Protein AF-A0A4Q5NLM5-F1 (afdb_monomer_lite)

Secondary structure (DSSP, 8-state):
--------TT-PPPPTT--HHHHIIIIIHHHH-TTS--SSSPPSGGGTTS-HHHHHHHHHH-BTTBPP-TTTS-HHHHHHHHHHHHHGGG-

Sequence (91 aa):
MGGGPGGGPGGGLVDAKATAPDIFQMKCAGCHGDKGQGRMGPNLTKKAGAPDDALYKVIHDGAGKMPAFGSQMTEAQVKELVTYVKGLGKA

Radius of gyration: 13.34 Å; chains: 1; bounding box: 34×37×29 Å

pLDDT: mean 86.43, std 16.64, range [39.66, 97.06]

Structure (mmCIF, N/CA/C/O backbone):
data_AF-A0A4Q5NLM5-F1
#
_entry.id   AF-A0A4Q5NLM5-F1
#
loop_
_atom_site.group_PDB
_atom_site.id
_atom_site.type_symbol
_atom_site.label_atom_id
_atom_site.label_alt_i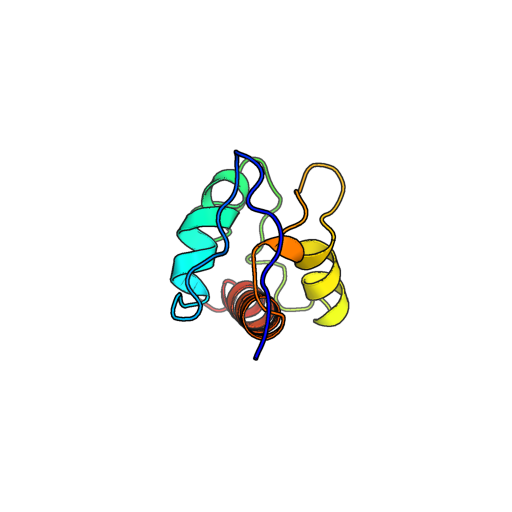d
_atom_site.label_comp_id
_atom_site.label_asym_id
_atom_site.label_entity_id
_atom_site.label_seq_id
_atom_site.pdbx_PDB_ins_code
_atom_site.Cartn_x
_atom_site.Cartn_y
_atom_site.Cartn_z
_atom_site.occupancy
_atom_site.B_iso_or_equiv
_atom_site.auth_seq_id
_atom_site.auth_comp_id
_atom_site.auth_asym_id
_atom_site.auth_atom_id
_atom_site.pdbx_PDB_model_num
ATOM 1 N N . MET A 1 1 ? -22.521 17.446 15.321 1.00 40.03 1 MET A N 1
ATOM 2 C CA . MET A 1 1 ? -21.491 16.589 15.944 1.00 40.03 1 MET A CA 1
ATOM 3 C C . MET A 1 1 ? -20.338 16.474 14.958 1.00 40.03 1 MET A C 1
ATOM 5 O O . MET A 1 1 ? -20.583 15.974 13.873 1.00 40.03 1 MET A O 1
ATOM 9 N N . GLY A 1 2 ? -19.166 17.013 15.334 1.00 44.31 2 GLY A N 1
ATOM 10 C CA . GLY A 1 2 ? -17.852 16.900 14.666 1.00 44.31 2 GLY A CA 1
ATOM 11 C C . GLY A 1 2 ? -17.763 17.558 13.281 1.00 44.31 2 GLY A C 1
ATOM 12 O O . GLY A 1 2 ? -18.331 17.047 12.335 1.00 44.31 2 GLY A O 1
ATOM 13 N N . GLY A 1 3 ? -17.117 18.704 13.057 1.00 46.38 3 GLY A N 1
ATOM 14 C CA . GLY A 1 3 ? -15.831 19.129 13.613 1.00 46.38 3 GLY A CA 1
ATOM 15 C C . GLY A 1 3 ? -14.693 18.454 12.842 1.00 46.38 3 GLY A C 1
ATOM 16 O O . GLY A 1 3 ? -14.151 17.464 13.316 1.00 46.38 3 GLY A O 1
ATOM 17 N N . GLY A 1 4 ? -14.390 18.942 11.633 1.00 55.66 4 GLY A N 1
ATOM 18 C CA . GLY A 1 4 ? -13.235 18.486 10.848 1.00 55.66 4 GLY A CA 1
ATOM 19 C C . GLY A 1 4 ? -11.914 19.096 11.332 1.00 55.66 4 GLY A C 1
ATOM 20 O O . GLY A 1 4 ? -11.927 19.984 12.187 1.00 55.66 4 GLY A O 1
ATOM 21 N N . PRO A 1 5 ? -10.781 18.680 10.738 1.00 55.72 5 PRO A N 1
ATOM 22 C CA . PRO A 1 5 ? -9.694 19.638 10.554 1.00 55.72 5 PRO A CA 1
ATOM 23 C C . PRO A 1 5 ? -8.973 19.527 9.195 1.00 55.72 5 PRO A C 1
ATOM 25 O O . PRO A 1 5 ? -8.659 18.446 8.711 1.00 55.72 5 PRO A O 1
ATOM 28 N N . GLY A 1 6 ? -8.618 20.691 8.643 1.00 41.81 6 GLY A N 1
ATOM 29 C CA . GLY A 1 6 ? -7.267 20.906 8.112 1.00 41.81 6 GLY A CA 1
ATOM 30 C C . GLY A 1 6 ? -6.955 20.439 6.690 1.00 41.81 6 GLY A C 1
ATOM 31 O O . GLY A 1 6 ? -6.047 19.638 6.495 1.00 41.81 6 GLY A O 1
ATOM 32 N N . GLY A 1 7 ? -7.614 21.017 5.683 1.00 40.19 7 GLY A N 1
ATOM 33 C CA . GLY A 1 7 ? -7.144 20.964 4.295 1.00 40.19 7 GLY A CA 1
ATOM 34 C C . GLY A 1 7 ? -6.012 21.965 4.045 1.00 40.19 7 GLY A C 1
ATOM 35 O O . GLY A 1 7 ? -6.270 23.101 3.655 1.00 40.19 7 GLY A O 1
ATOM 36 N N . GLY A 1 8 ? -4.763 21.553 4.275 1.00 39.66 8 GLY A N 1
ATOM 37 C CA . GLY A 1 8 ? -3.588 22.216 3.696 1.00 39.66 8 GLY A CA 1
ATOM 38 C C . GLY A 1 8 ? -3.472 21.907 2.193 1.00 39.66 8 GLY A C 1
ATOM 39 O O . GLY A 1 8 ? -3.949 20.858 1.747 1.00 39.66 8 GLY A O 1
ATOM 40 N N . PRO A 1 9 ? -2.874 22.790 1.375 1.00 48.16 9 PRO A N 1
ATOM 41 C CA . PRO A 1 9 ? -2.950 22.676 -0.075 1.00 48.16 9 PRO A CA 1
ATOM 42 C C . PRO A 1 9 ? -1.976 21.595 -0.563 1.00 48.16 9 PRO A C 1
ATOM 44 O O . PRO A 1 9 ? -0.764 21.782 -0.528 1.00 48.16 9 PRO A O 1
ATOM 47 N N . GLY A 1 10 ? -2.503 20.449 -1.008 1.00 47.09 10 GLY A N 1
ATOM 48 C CA . GLY A 1 10 ? -1.698 19.425 -1.691 1.00 47.09 10 GLY A CA 1
ATOM 49 C C . GLY A 1 10 ? -2.210 17.984 -1.650 1.00 47.09 10 GLY A C 1
ATOM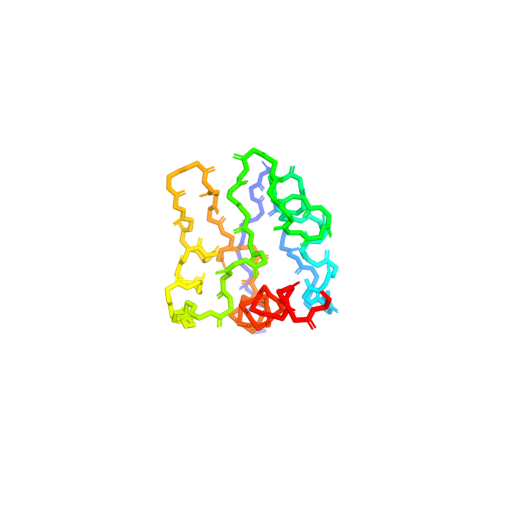 50 O O . GLY A 1 10 ? -1.693 17.144 -2.381 1.00 47.09 10 GLY A O 1
ATOM 51 N N . GLY A 1 11 ? -3.228 17.657 -0.854 1.00 48.72 11 GLY A N 1
ATOM 52 C CA . GLY A 1 11 ? -3.682 16.270 -0.770 1.00 48.72 11 GLY A CA 1
ATOM 53 C C . GLY A 1 11 ? -5.014 16.127 -0.068 1.00 48.72 11 GLY A C 1
ATOM 54 O O . GLY A 1 11 ? -5.045 15.879 1.130 1.00 48.72 11 GLY A O 1
ATOM 55 N N . GLY A 1 12 ? -6.103 16.255 -0.825 1.00 63.88 12 GLY A N 1
ATOM 56 C CA . GLY A 1 12 ? -7.431 15.914 -0.327 1.00 63.88 12 GLY A CA 1
ATOM 57 C C . GLY A 1 12 ? -7.482 14.475 0.191 1.00 63.88 12 GLY A C 1
ATOM 58 O O . GLY A 1 12 ? -6.752 13.601 -0.295 1.00 63.88 12 GLY A O 1
ATOM 59 N N . LEU A 1 13 ? -8.339 14.265 1.189 1.00 72.44 13 LEU A N 1
ATOM 60 C CA . LEU A 1 13 ? -8.732 12.939 1.656 1.00 72.44 13 LEU A CA 1
ATOM 61 C C . LEU A 1 13 ? -9.225 12.123 0.457 1.00 72.44 13 LEU A C 1
ATOM 63 O O . LEU A 1 13 ? -9.934 12.656 -0.399 1.00 72.44 13 LEU A O 1
ATOM 67 N N . VAL A 1 14 ? -8.841 10.850 0.379 1.00 84.44 14 VAL A N 1
ATOM 68 C CA . VAL A 1 14 ? -9.442 9.954 -0.611 1.00 84.44 14 VAL A CA 1
ATOM 69 C C . VAL A 1 14 ? -10.931 9.811 -0.307 1.00 84.44 14 VAL A C 1
ATOM 71 O O . VAL A 1 14 ? -11.334 9.765 0.859 1.00 84.44 14 VAL A O 1
ATOM 74 N N . ASP A 1 15 ? -11.753 9.726 -1.350 1.00 87.81 15 ASP A N 1
ATOM 75 C CA . ASP A 1 15 ? -13.176 9.457 -1.181 1.00 87.81 15 ASP A CA 1
ATOM 76 C C . ASP A 1 15 ? -13.375 8.184 -0.360 1.00 87.81 15 ASP A C 1
ATOM 78 O O . ASP A 1 15 ? -12.796 7.141 -0.662 1.00 87.81 15 ASP A O 1
ATOM 82 N N . ALA A 1 16 ? -14.237 8.240 0.655 1.00 81.75 16 ALA A N 1
ATOM 83 C CA . ALA A 1 16 ? -14.503 7.098 1.533 1.00 81.75 16 ALA A CA 1
ATOM 84 C C . ALA A 1 16 ? -15.081 5.877 0.788 1.00 81.75 16 ALA A C 1
ATOM 86 O O . ALA A 1 16 ? -15.075 4.772 1.319 1.00 81.75 16 ALA A O 1
ATOM 87 N N . LYS A 1 17 ? -15.592 6.076 -0.435 1.00 87.62 17 LYS A N 1
ATOM 88 C CA . LYS A 1 17 ? -16.121 5.020 -1.309 1.00 87.62 17 LYS A CA 1
ATOM 89 C C . LYS A 1 17 ? -15.102 4.474 -2.313 1.00 87.62 17 LYS A C 1
ATOM 91 O O . LYS A 1 17 ? -15.435 3.536 -3.032 1.00 87.62 17 LYS A O 1
ATOM 96 N N . ALA A 1 18 ? -13.915 5.072 -2.414 1.00 91.56 18 ALA A N 1
ATOM 97 C CA . ALA A 1 18 ? -12.896 4.620 -3.352 1.00 91.56 18 ALA A CA 1
ATOM 98 C C . ALA A 1 18 ? -12.417 3.215 -2.971 1.00 91.56 18 ALA A C 1
ATOM 100 O O . ALA A 1 18 ? -12.116 2.956 -1.804 1.00 91.56 18 ALA A O 1
ATOM 101 N N . THR A 1 19 ? -12.339 2.324 -3.959 1.00 95.06 19 THR A N 1
ATOM 102 C CA . THR A 1 19 ? -11.898 0.943 -3.748 1.00 95.06 19 THR A CA 1
ATOM 103 C C . THR A 1 19 ? -10.371 0.856 -3.696 1.00 95.06 19 THR A C 1
ATOM 105 O O . THR A 1 19 ? -9.671 1.725 -4.220 1.00 95.06 19 THR A O 1
ATOM 108 N N . ALA A 1 20 ? -9.815 -0.209 -3.111 1.00 94.69 20 ALA A N 1
ATOM 109 C CA . ALA A 1 20 ? -8.364 -0.412 -3.095 1.00 94.69 20 ALA A CA 1
ATOM 110 C C . ALA A 1 20 ? -7.700 -0.388 -4.495 1.00 94.69 20 ALA A C 1
ATOM 112 O O . ALA A 1 20 ? -6.664 0.268 -4.622 1.00 94.69 20 ALA A O 1
ATOM 113 N N . PRO A 1 21 ? -8.264 -1.009 -5.557 1.00 96.00 21 PRO A N 1
ATOM 114 C CA . PRO A 1 21 ? -7.759 -0.843 -6.921 1.00 96.00 21 PRO A CA 1
ATOM 115 C C . PRO A 1 21 ? -7.722 0.618 -7.392 1.00 96.00 21 PRO A C 1
ATOM 117 O O . PRO A 1 21 ? -6.702 1.053 -7.929 1.00 96.00 21 PRO A O 1
ATOM 120 N N . ASP A 1 22 ? -8.788 1.390 -7.154 1.00 95.50 22 ASP A N 1
ATOM 121 C CA . ASP A 1 22 ? -8.853 2.802 -7.560 1.00 95.50 22 ASP A CA 1
ATOM 122 C C . ASP A 1 22 ? -7.786 3.620 -6.833 1.00 95.50 22 ASP A C 1
ATOM 124 O O . ASP A 1 22 ? -7.019 4.368 -7.444 1.00 95.50 22 ASP A O 1
ATOM 128 N N . ILE A 1 23 ? -7.692 3.438 -5.514 1.00 95.31 23 ILE A N 1
ATOM 129 C CA . ILE A 1 23 ? -6.705 4.124 -4.683 1.00 95.31 23 ILE A CA 1
ATOM 130 C C . ILE A 1 23 ? -5.287 3.755 -5.127 1.00 95.31 23 ILE A C 1
ATOM 132 O O . ILE A 1 23 ? -4.427 4.634 -5.240 1.00 95.31 23 ILE A O 1
ATOM 136 N N . PHE A 1 24 ? -5.043 2.481 -5.439 1.00 96.31 24 PHE A N 1
ATOM 137 C CA . PHE A 1 24 ? -3.756 2.028 -5.947 1.00 96.31 24 PHE A CA 1
ATOM 138 C C . PHE A 1 24 ? -3.382 2.739 -7.252 1.00 96.31 24 PHE A C 1
ATOM 140 O O . PHE A 1 24 ? -2.256 3.227 -7.376 1.00 96.31 24 PHE A O 1
ATOM 147 N N . GLN A 1 25 ? -4.310 2.856 -8.206 1.00 96.19 25 GLN A N 1
ATOM 148 C CA . GLN A 1 25 ? -4.051 3.573 -9.458 1.00 96.19 25 GLN A CA 1
ATOM 149 C C . GLN A 1 25 ? -3.792 5.066 -9.222 1.00 96.19 25 GLN A C 1
ATOM 151 O O . GLN A 1 25 ? -2.856 5.626 -9.791 1.00 96.19 25 GLN A O 1
ATOM 156 N N . MET A 1 26 ? -4.557 5.702 -8.332 1.00 94.06 26 MET A N 1
ATOM 157 C CA . MET A 1 26 ? -4.427 7.134 -8.046 1.00 94.06 26 MET A CA 1
ATOM 158 C C . MET A 1 26 ? -3.148 7.501 -7.282 1.00 94.06 26 MET A C 1
ATOM 160 O O . MET A 1 26 ? -2.605 8.587 -7.489 1.00 94.06 26 MET A O 1
ATOM 164 N N . LYS A 1 27 ? -2.689 6.649 -6.356 1.00 94.12 27 LYS A N 1
ATOM 165 C CA . LYS A 1 27 ? -1.647 7.011 -5.373 1.00 94.12 27 LYS A CA 1
ATOM 166 C C . LYS A 1 27 ? -0.378 6.162 -5.454 1.00 94.12 27 LYS A C 1
ATOM 168 O O . LYS A 1 27 ? 0.685 6.640 -5.069 1.00 94.12 27 LYS A O 1
ATOM 173 N N . CYS A 1 28 ? -0.453 4.929 -5.956 1.00 95.44 28 CYS A N 1
ATOM 174 C CA . CYS A 1 28 ? 0.645 3.958 -5.870 1.00 95.44 28 CYS A CA 1
ATOM 175 C C . CYS A 1 28 ? 1.277 3.646 -7.235 1.00 95.44 28 CYS A C 1
ATOM 177 O O . CYS A 1 28 ? 2.505 3.559 -7.346 1.00 95.44 28 CYS A O 1
ATOM 179 N N . ALA A 1 29 ? 0.460 3.511 -8.284 1.00 96.12 29 ALA A N 1
ATOM 180 C CA . ALA A 1 29 ? 0.887 3.079 -9.618 1.00 96.12 29 ALA A CA 1
ATOM 181 C C . ALA A 1 29 ? 1.929 4.009 -10.268 1.00 96.12 29 ALA A C 1
ATOM 183 O O . ALA A 1 29 ? 2.793 3.564 -11.032 1.00 96.12 29 ALA A O 1
ATOM 184 N N . GLY A 1 30 ? 1.919 5.300 -9.918 1.00 95.62 30 GLY A N 1
ATOM 185 C CA . GLY A 1 30 ? 2.935 6.268 -10.346 1.00 95.62 30 GLY A CA 1
ATOM 186 C C . GLY A 1 30 ? 4.365 5.787 -10.066 1.00 95.62 30 GLY A C 1
ATOM 187 O O . GLY A 1 30 ? 5.213 5.794 -10.956 1.00 95.62 30 GLY A O 1
ATOM 188 N N . CYS A 1 31 ? 4.608 5.254 -8.867 1.00 96.88 31 CYS A N 1
ATOM 189 C CA . CYS A 1 31 ? 5.930 4.782 -8.455 1.00 96.88 31 CYS A CA 1
ATOM 190 C C . CYS A 1 31 ? 6.096 3.268 -8.610 1.00 96.88 31 CYS A C 1
ATOM 192 O O . CYS A 1 31 ? 7.169 2.808 -9.000 1.00 96.88 31 CYS A O 1
ATOM 194 N N . HIS A 1 32 ? 5.052 2.495 -8.315 1.00 96.62 32 HIS A N 1
ATOM 195 C CA . HIS A 1 32 ? 5.116 1.033 -8.258 1.00 96.62 32 HIS A CA 1
ATOM 196 C C . HIS A 1 32 ? 4.672 0.337 -9.547 1.00 96.62 32 HIS A C 1
ATOM 198 O O . HIS A 1 32 ? 4.744 -0.885 -9.628 1.00 96.62 32 HIS A O 1
ATOM 204 N N . GLY A 1 33 ? 4.258 1.095 -10.561 1.00 96.25 33 GLY A N 1
ATOM 205 C CA . GLY A 1 33 ? 3.692 0.547 -11.786 1.00 96.25 33 GLY A CA 1
ATOM 206 C C . GLY A 1 33 ? 2.220 0.174 -11.622 1.00 96.25 33 GLY A C 1
ATOM 207 O O . GLY A 1 33 ? 1.741 -0.174 -10.546 1.00 96.25 33 GLY A O 1
ATOM 208 N N . ASP A 1 34 ? 1.514 0.254 -12.732 1.00 94.88 34 ASP A N 1
ATOM 209 C CA . ASP A 1 34 ? 0.089 0.010 -12.941 1.00 94.88 34 ASP A CA 1
ATOM 210 C C . ASP A 1 34 ? -0.358 -1.405 -12.537 1.00 94.88 34 ASP A C 1
ATOM 212 O O . ASP A 1 34 ? -1.496 -1.586 -12.106 1.00 94.88 34 ASP A O 1
ATOM 216 N N . LYS A 1 35 ? 0.555 -2.383 -12.558 1.00 93.50 35 LYS A N 1
ATOM 217 C CA . LYS A 1 35 ? 0.354 -3.752 -12.051 1.00 93.50 35 LYS A CA 1
ATOM 218 C C . LYS A 1 35 ? 1.197 -4.066 -10.808 1.00 93.50 35 LYS A C 1
ATOM 220 O O . LYS A 1 35 ? 1.359 -5.225 -10.443 1.00 93.50 35 LYS A O 1
ATOM 225 N N . GLY A 1 36 ? 1.802 -3.059 -10.174 1.00 95.38 36 GLY A N 1
ATOM 226 C CA . GLY A 1 36 ? 2.738 -3.259 -9.064 1.00 95.38 36 GLY A CA 1
ATOM 227 C C . GLY A 1 36 ? 4.075 -3.882 -9.474 1.00 95.38 36 GLY A C 1
ATOM 228 O O . GLY A 1 36 ? 4.817 -4.360 -8.619 1.00 95.38 36 GLY A O 1
ATOM 229 N N . GLN A 1 37 ? 4.407 -3.896 -10.765 1.00 95.00 37 GLN A N 1
ATOM 230 C CA . GLN A 1 37 ? 5.617 -4.516 -11.308 1.00 95.00 37 GLN A CA 1
ATOM 231 C C . GLN A 1 37 ? 6.923 -3.794 -10.925 1.00 95.00 37 GLN A C 1
ATOM 233 O O . GLN A 1 37 ? 8.010 -4.340 -11.116 1.00 95.00 37 GLN A O 1
ATOM 238 N N . GLY A 1 38 ? 6.817 -2.607 -10.329 1.00 94.25 38 GLY A N 1
ATOM 239 C CA . GLY A 1 38 ? 7.922 -1.730 -9.967 1.00 94.25 38 GLY A CA 1
ATOM 240 C C . GLY A 1 38 ? 8.284 -0.765 -11.097 1.00 94.25 38 GLY A C 1
ATOM 241 O O . GLY A 1 38 ? 8.280 -1.127 -12.272 1.00 94.25 38 GLY A O 1
ATOM 242 N N . ARG A 1 39 ? 8.602 0.477 -10.726 1.00 92.38 39 ARG A N 1
ATOM 243 C CA . ARG A 1 39 ? 9.226 1.478 -11.605 1.00 92.38 39 ARG A CA 1
ATOM 244 C C . ARG A 1 39 ? 10.292 2.222 -10.811 1.00 92.38 39 ARG A C 1
ATOM 246 O O . ARG A 1 39 ? 11.412 1.749 -10.677 1.00 92.38 39 ARG A O 1
ATOM 253 N N . MET A 1 40 ? 9.911 3.355 -10.232 1.00 94.25 40 MET A N 1
ATOM 254 C CA . MET A 1 40 ? 10.741 4.121 -9.305 1.00 94.25 40 MET A CA 1
ATOM 255 C C . MET A 1 40 ? 10.739 3.490 -7.908 1.00 94.25 40 MET A C 1
ATOM 257 O O . MET A 1 40 ? 11.749 3.498 -7.210 1.00 94.25 40 MET A O 1
ATOM 261 N N . GLY A 1 41 ? 9.586 2.954 -7.505 1.00 93.50 41 GLY A N 1
ATOM 262 C CA . GLY A 1 41 ? 9.414 2.163 -6.297 1.00 93.50 41 GLY A CA 1
ATOM 263 C C . GLY A 1 41 ? 9.616 0.666 -6.561 1.00 93.50 41 GLY A C 1
ATOM 264 O O . GLY A 1 41 ? 9.574 0.223 -7.714 1.00 93.50 41 GLY A O 1
ATOM 265 N N . PRO A 1 42 ? 9.805 -0.134 -5.497 1.00 94.50 42 PRO A N 1
ATOM 266 C CA . PRO A 1 42 ? 10.016 -1.572 -5.604 1.00 94.50 42 PRO A CA 1
ATOM 267 C C . PRO A 1 42 ? 8.821 -2.299 -6.228 1.00 94.50 42 PRO A C 1
ATOM 269 O O . PRO A 1 42 ? 7.676 -1.850 -6.136 1.00 94.50 42 PRO A O 1
ATOM 272 N N . ASN A 1 43 ? 9.100 -3.475 -6.790 1.00 95.25 43 ASN A N 1
ATOM 273 C CA . ASN A 1 43 ? 8.084 -4.412 -7.250 1.00 95.25 43 ASN A CA 1
ATOM 274 C C . ASN A 1 43 ? 7.258 -4.939 -6.056 1.00 95.25 43 ASN A C 1
ATOM 276 O O . ASN A 1 43 ? 7.797 -5.502 -5.096 1.00 95.25 43 ASN A O 1
ATOM 280 N N . LEU A 1 44 ? 5.945 -4.736 -6.141 1.00 95.38 44 LEU A N 1
ATOM 281 C CA . LEU A 1 44 ? 4.948 -5.117 -5.149 1.00 95.38 44 LEU A CA 1
ATOM 282 C C . LEU A 1 44 ? 4.341 -6.504 -5.398 1.00 95.38 44 LEU A C 1
ATOM 284 O O . LEU A 1 44 ? 3.862 -7.119 -4.450 1.00 95.38 44 LEU A O 1
ATOM 288 N N . THR A 1 45 ? 4.428 -7.056 -6.613 1.00 93.75 45 THR A N 1
ATOM 289 C CA . THR A 1 45 ? 3.936 -8.418 -6.907 1.00 93.75 45 THR A CA 1
ATOM 290 C C . THR A 1 45 ? 4.678 -9.486 -6.096 1.00 93.75 45 THR A C 1
ATOM 292 O O . THR A 1 45 ? 4.137 -10.546 -5.796 1.00 93.75 45 THR A O 1
ATOM 295 N N . LYS A 1 46 ? 5.893 -9.186 -5.621 1.00 89.75 46 LYS A N 1
ATOM 296 C CA . LYS A 1 46 ? 6.669 -10.060 -4.721 1.00 89.75 46 LYS A CA 1
ATOM 297 C C . LYS A 1 46 ? 6.339 -9.906 -3.228 1.00 89.75 46 LYS A C 1
ATOM 299 O O . LYS A 1 46 ? 7.061 -10.445 -2.392 1.00 89.75 46 LYS A O 1
ATOM 304 N N . LYS A 1 47 ? 5.290 -9.160 -2.857 1.00 89.31 47 LYS A N 1
ATOM 305 C CA . LYS A 1 47 ? 4.951 -8.854 -1.450 1.00 89.31 47 LYS A CA 1
ATOM 306 C C . LYS A 1 47 ? 3.871 -9.746 -0.840 1.00 89.31 47 LYS A C 1
ATOM 308 O O . LYS A 1 47 ? 3.505 -9.531 0.308 1.00 89.31 47 LYS A O 1
ATOM 313 N N . ALA A 1 48 ? 3.427 -10.791 -1.538 1.00 84.38 48 ALA A N 1
ATOM 314 C CA . ALA A 1 48 ? 2.400 -11.711 -1.041 1.00 84.38 48 ALA A CA 1
ATOM 315 C C . ALA A 1 48 ? 2.721 -12.346 0.333 1.00 84.38 48 ALA A C 1
ATOM 317 O O . ALA A 1 48 ? 1.802 -12.622 1.100 1.00 84.38 48 ALA A O 1
ATOM 318 N N . GLY A 1 49 ? 4.004 -12.564 0.651 1.00 86.62 49 GLY A N 1
ATOM 319 C CA . GLY A 1 49 ? 4.457 -13.124 1.934 1.00 86.62 49 GLY A CA 1
ATOM 320 C C . GLY A 1 49 ? 4.829 -12.093 3.006 1.00 86.62 49 GLY A C 1
ATOM 321 O O . GLY A 1 49 ? 5.307 -12.481 4.067 1.00 86.62 49 GLY A O 1
ATOM 322 N N . ALA A 1 50 ? 4.675 -10.792 2.741 1.00 91.88 50 ALA A N 1
ATOM 323 C CA . ALA A 1 50 ? 4.989 -9.769 3.732 1.00 91.88 50 ALA A CA 1
ATOM 324 C C . ALA A 1 50 ? 3.924 -9.738 4.853 1.00 91.88 50 ALA A C 1
ATOM 326 O O . ALA A 1 50 ? 2.743 -9.956 4.560 1.00 91.88 50 ALA A O 1
ATOM 327 N N . PRO A 1 51 ? 4.314 -9.450 6.111 1.00 95.38 51 PRO A N 1
ATOM 328 C CA . PRO A 1 51 ? 3.367 -9.259 7.207 1.00 95.38 51 PRO A CA 1
ATOM 329 C C . PRO A 1 51 ? 2.439 -8.068 6.953 1.00 95.38 51 PRO A C 1
ATOM 331 O O . PRO A 1 51 ? 2.891 -7.018 6.487 1.00 95.38 51 PRO A O 1
ATOM 334 N N . ASP A 1 52 ? 1.166 -8.209 7.316 1.00 94.94 52 ASP A N 1
ATOM 335 C CA . ASP A 1 52 ? 0.143 -7.186 7.064 1.00 94.94 52 ASP A CA 1
ATOM 336 C C . ASP A 1 52 ? 0.459 -5.890 7.808 1.00 94.94 52 ASP A C 1
ATOM 338 O O . ASP A 1 52 ? 0.444 -4.826 7.198 1.00 94.94 52 ASP A O 1
ATOM 342 N N . ASP A 1 53 ? 0.868 -5.984 9.075 1.00 95.94 53 ASP A N 1
ATOM 343 C CA . ASP A 1 53 ? 1.246 -4.823 9.889 1.00 95.94 53 ASP A CA 1
ATOM 344 C C . ASP A 1 53 ? 2.453 -4.075 9.314 1.00 95.94 53 ASP A C 1
ATOM 346 O O . ASP A 1 53 ? 2.530 -2.849 9.388 1.00 95.94 53 ASP A O 1
ATOM 350 N N . ALA A 1 54 ? 3.390 -4.797 8.692 1.00 95.88 54 ALA A N 1
ATOM 351 C CA . ALA A 1 54 ? 4.546 -4.180 8.055 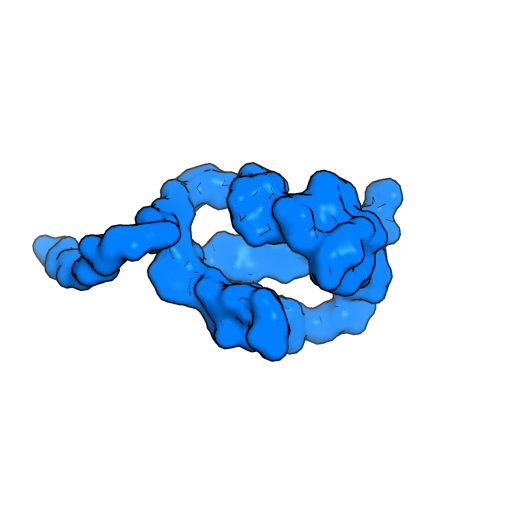1.00 95.88 54 ALA A CA 1
ATOM 352 C C . ALA A 1 54 ? 4.130 -3.391 6.806 1.00 95.88 54 ALA A C 1
ATOM 354 O O . ALA A 1 54 ? 4.583 -2.263 6.610 1.00 95.88 54 ALA A O 1
ATOM 355 N N . LEU A 1 55 ? 3.246 -3.954 5.975 1.00 95.50 55 LEU A N 1
ATOM 356 C CA . LEU A 1 55 ? 2.707 -3.253 4.807 1.00 95.50 55 LEU A CA 1
ATOM 357 C C . LEU A 1 55 ? 1.816 -2.078 5.220 1.00 95.50 55 LEU A C 1
ATOM 359 O O . LEU A 1 55 ? 1.954 -0.993 4.659 1.00 95.50 55 LEU A O 1
ATOM 363 N N . TYR A 1 56 ? 0.964 -2.272 6.228 1.00 97.06 56 TYR A N 1
ATOM 364 C CA . TYR A 1 56 ? 0.119 -1.227 6.795 1.00 97.06 56 TYR A CA 1
ATOM 365 C C . TYR A 1 56 ? 0.970 -0.054 7.258 1.00 97.06 56 TYR A C 1
ATOM 367 O O . TYR A 1 56 ? 0.741 1.072 6.830 1.00 97.06 56 TYR A O 1
ATOM 375 N N . LYS A 1 57 ? 2.002 -0.321 8.067 1.00 96.69 57 LYS A N 1
ATOM 376 C CA . LYS A 1 57 ? 2.895 0.712 8.587 1.00 96.69 57 LYS A CA 1
ATOM 377 C C . LYS A 1 57 ? 3.590 1.480 7.468 1.00 96.69 57 LYS A C 1
ATOM 379 O O . LYS A 1 57 ? 3.647 2.700 7.522 1.00 96.69 57 LYS A O 1
ATOM 384 N N . VAL A 1 58 ? 4.077 0.790 6.437 1.00 96.69 58 VAL A N 1
ATOM 385 C CA . VAL A 1 58 ? 4.734 1.440 5.292 1.00 96.69 58 VAL A CA 1
ATOM 386 C C . VAL A 1 58 ? 3.764 2.322 4.500 1.00 96.69 58 VAL A C 1
ATOM 388 O O . VAL A 1 58 ? 4.152 3.400 4.066 1.00 96.69 58 VAL A O 1
ATOM 391 N N . ILE A 1 59 ? 2.510 1.902 4.310 1.00 95.44 59 ILE A N 1
ATOM 392 C CA . ILE A 1 59 ? 1.503 2.712 3.605 1.00 95.44 59 ILE A CA 1
ATOM 393 C C . ILE A 1 59 ? 1.057 3.896 4.476 1.00 95.44 59 ILE A C 1
ATOM 395 O O . ILE A 1 59 ? 0.953 5.022 3.993 1.00 95.44 59 ILE A O 1
ATOM 399 N N . HIS A 1 60 ? 0.814 3.649 5.760 1.00 95.75 60 HIS A N 1
ATOM 400 C CA . HIS A 1 60 ? 0.300 4.637 6.697 1.00 95.75 60 HIS A CA 1
ATOM 401 C C . HIS A 1 60 ? 1.348 5.708 7.027 1.00 95.75 60 HIS A C 1
ATOM 403 O O . HIS A 1 60 ? 1.085 6.897 6.850 1.00 95.75 60 HIS A O 1
ATOM 409 N N . ASP A 1 61 ? 2.548 5.289 7.432 1.00 95.81 61 ASP A N 1
ATOM 410 C CA . ASP A 1 61 ? 3.610 6.171 7.932 1.00 95.81 61 ASP A CA 1
ATOM 411 C C . ASP A 1 61 ? 4.631 6.560 6.852 1.00 95.81 61 ASP A C 1
ATOM 413 O O . ASP A 1 61 ? 5.449 7.457 7.064 1.00 95.81 61 ASP A O 1
ATOM 417 N N . GLY A 1 62 ? 4.605 5.898 5.694 1.00 95.00 62 GLY A N 1
ATOM 418 C CA . GLY A 1 62 ? 5.635 6.042 4.671 1.00 95.00 62 GLY A CA 1
ATOM 419 C C . GLY A 1 62 ? 6.921 5.282 5.014 1.00 95.00 62 GLY A C 1
ATOM 420 O O . GLY A 1 62 ? 7.091 4.710 6.093 1.00 95.00 62 GLY A O 1
ATOM 421 N N . ALA A 1 63 ? 7.856 5.257 4.065 1.00 95.00 63 ALA A N 1
ATOM 422 C CA . ALA A 1 63 ? 9.174 4.654 4.255 1.00 95.00 63 ALA A CA 1
ATOM 423 C C . ALA A 1 63 ? 10.199 5.223 3.266 1.00 95.00 63 ALA A C 1
ATOM 425 O O . ALA A 1 63 ? 10.100 5.024 2.051 1.00 95.00 63 ALA A O 1
ATOM 426 N N . GLY A 1 64 ? 11.232 5.895 3.779 1.00 93.50 64 GLY A N 1
ATOM 427 C CA . GLY A 1 64 ? 12.284 6.489 2.952 1.00 93.50 64 GLY A CA 1
ATOM 428 C C . GLY A 1 64 ? 11.718 7.508 1.958 1.00 93.50 64 GLY A C 1
ATOM 429 O O . GLY A 1 64 ? 11.296 8.587 2.354 1.00 93.50 64 GLY A O 1
ATOM 430 N N . LYS A 1 65 ? 11.713 7.162 0.663 1.00 93.06 65 LYS A N 1
ATOM 431 C CA . LYS A 1 65 ? 11.142 8.000 -0.410 1.00 93.06 65 LYS A CA 1
ATOM 432 C C . LYS A 1 65 ? 9.636 7.800 -0.618 1.00 93.06 65 LYS A C 1
ATOM 434 O O . LYS A 1 65 ? 9.031 8.561 -1.367 1.00 93.06 65 LYS A O 1
ATOM 439 N N . MET A 1 66 ? 9.041 6.767 -0.020 1.00 95.44 66 MET A N 1
ATOM 440 C CA . MET A 1 66 ? 7.601 6.539 -0.086 1.00 95.44 66 MET A CA 1
ATOM 441 C C . MET A 1 66 ? 6.901 7.478 0.910 1.00 95.44 66 MET A C 1
ATOM 443 O O . MET A 1 66 ? 7.221 7.405 2.099 1.00 95.44 66 MET A O 1
ATOM 447 N N . PRO A 1 67 ? 5.986 8.352 0.453 1.00 93.81 67 PRO A N 1
ATOM 448 C CA . PRO A 1 67 ? 5.277 9.276 1.333 1.00 93.81 67 PRO A CA 1
ATOM 449 C C . PRO A 1 67 ? 4.301 8.537 2.256 1.00 93.81 67 PRO A C 1
ATOM 451 O O . PRO A 1 67 ? 3.873 7.420 1.964 1.00 93.81 67 PRO A O 1
ATOM 454 N N . ALA A 1 68 ? 3.948 9.186 3.363 1.00 94.50 68 ALA A N 1
ATOM 455 C CA . ALA A 1 68 ? 2.923 8.720 4.288 1.00 94.50 68 ALA A CA 1
ATOM 456 C C . ALA A 1 68 ? 1.522 9.004 3.729 1.00 94.50 68 ALA A C 1
ATOM 458 O O . ALA A 1 68 ? 1.257 10.126 3.295 1.00 94.50 68 ALA A O 1
ATOM 459 N N . PHE A 1 69 ? 0.620 8.021 3.778 1.00 93.56 69 PHE A N 1
ATOM 460 C CA . PHE A 1 69 ? -0.766 8.169 3.312 1.00 93.56 69 PHE A CA 1
ATOM 461 C C . PHE A 1 69 ? -1.811 8.064 4.429 1.00 93.56 69 PHE A C 1
ATOM 463 O O . PHE A 1 69 ? -2.997 8.254 4.162 1.00 93.56 69 PHE A O 1
ATOM 470 N N . GLY A 1 70 ? -1.406 7.803 5.676 1.00 89.38 70 GLY A N 1
ATOM 471 C CA . GLY A 1 70 ? -2.324 7.592 6.801 1.00 89.38 70 GLY A CA 1
ATOM 472 C C . GLY A 1 70 ? -3.242 8.780 7.096 1.00 89.38 70 GLY A C 1
ATOM 473 O O . GLY A 1 70 ? -4.396 8.596 7.455 1.00 89.38 70 GLY A O 1
ATOM 474 N N . SER A 1 71 ? -2.782 10.012 6.862 1.00 90.69 71 SER A N 1
ATOM 475 C CA . SER A 1 71 ? -3.617 11.216 7.005 1.00 90.69 71 SER A CA 1
ATOM 476 C C . SER A 1 71 ? -4.564 11.459 5.825 1.00 90.69 71 SER A C 1
ATOM 478 O O . SER A 1 71 ? -5.434 12.322 5.906 1.00 90.69 71 SER A O 1
ATOM 480 N N . GLN A 1 72 ? -4.394 10.726 4.722 1.00 91.12 72 GLN A N 1
ATOM 481 C CA . GLN A 1 72 ? -5.177 10.884 3.498 1.00 91.12 72 GLN A CA 1
ATOM 482 C C . GLN A 1 72 ? -6.232 9.791 3.325 1.00 91.12 72 GLN A C 1
ATOM 484 O O . GLN A 1 72 ? -7.052 9.913 2.421 1.00 91.12 72 GLN A O 1
ATOM 489 N N . MET A 1 73 ? -6.200 8.733 4.140 1.00 90.12 73 MET A N 1
ATOM 490 C CA . MET A 1 73 ? -7.023 7.531 4.005 1.00 90.12 73 MET A CA 1
ATOM 491 C C . MET A 1 73 ? -7.573 7.088 5.357 1.00 90.12 73 MET A C 1
ATOM 493 O O . MET A 1 73 ? -6.974 7.332 6.398 1.00 90.12 73 MET A O 1
ATOM 497 N N . THR A 1 74 ? -8.706 6.393 5.344 1.00 92.00 74 THR A N 1
ATOM 498 C CA . THR A 1 74 ? -9.201 5.709 6.546 1.00 92.00 74 THR A CA 1
ATOM 499 C C . THR A 1 74 ? -8.368 4.459 6.843 1.00 92.00 74 THR A C 1
ATOM 501 O O . THR A 1 74 ? -7.795 3.853 5.935 1.00 92.00 74 THR A O 1
ATOM 504 N N . GLU A 1 75 ? -8.354 4.001 8.099 1.00 91.69 75 GLU A N 1
ATOM 505 C CA . GLU A 1 75 ? -7.678 2.744 8.462 1.00 91.69 75 GLU A CA 1
ATOM 506 C C . GLU A 1 75 ? -8.188 1.547 7.646 1.00 91.69 75 GLU A C 1
ATOM 508 O O . GLU A 1 75 ? -7.418 0.652 7.295 1.00 91.69 75 GLU A O 1
ATOM 513 N N . ALA A 1 76 ? -9.488 1.536 7.327 1.00 93.38 76 ALA A N 1
ATOM 514 C CA . ALA A 1 76 ? -10.102 0.509 6.495 1.00 93.38 76 ALA A CA 1
ATOM 515 C C . ALA A 1 76 ? -9.498 0.503 5.083 1.00 93.38 76 ALA A C 1
ATOM 517 O O . ALA A 1 76 ? -9.058 -0.543 4.617 1.00 93.38 76 ALA A O 1
ATOM 518 N N . GLN A 1 77 ? -9.374 1.669 4.448 1.00 95.25 77 GLN A N 1
ATOM 519 C CA . GLN A 1 77 ? -8.784 1.790 3.110 1.00 95.25 77 GLN A CA 1
ATOM 520 C C . GLN A 1 77 ? -7.314 1.363 3.075 1.00 95.25 77 GLN A C 1
ATOM 522 O O . GLN A 1 77 ? -6.887 0.701 2.129 1.00 95.25 77 GLN A O 1
ATOM 527 N N . VAL A 1 78 ? -6.535 1.681 4.115 1.00 95.62 78 VAL A N 1
ATOM 528 C CA . VAL A 1 78 ? -5.145 1.212 4.214 1.00 95.62 78 VAL A CA 1
ATOM 529 C C . VAL A 1 78 ? -5.099 -0.318 4.331 1.00 95.62 78 VAL A C 1
ATOM 531 O O . VAL A 1 78 ? -4.317 -0.961 3.633 1.00 95.62 78 VAL A O 1
ATOM 534 N N . LYS A 1 79 ? -5.963 -0.929 5.152 1.00 95.56 79 LYS A N 1
ATOM 535 C CA . LYS A 1 79 ? -6.053 -2.398 5.292 1.00 95.56 79 LYS A CA 1
ATOM 536 C C . LYS A 1 79 ? -6.505 -3.088 3.998 1.00 95.56 79 LYS A C 1
ATOM 538 O O . LYS A 1 79 ? -5.957 -4.129 3.626 1.00 95.56 79 LYS A O 1
ATOM 543 N N . GLU A 1 80 ? -7.461 -2.507 3.279 1.00 96.06 80 GLU A N 1
ATOM 544 C CA . GLU A 1 80 ? -7.890 -3.013 1.972 1.00 96.06 80 GLU A CA 1
ATOM 545 C C . GLU A 1 80 ? -6.764 -2.921 0.935 1.00 96.06 80 GLU A 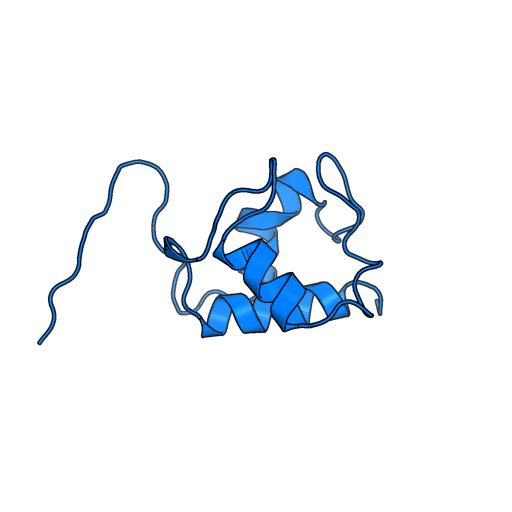C 1
ATOM 547 O O . GLU A 1 80 ? -6.537 -3.876 0.190 1.00 96.06 80 GLU A O 1
ATOM 552 N N . LEU A 1 81 ? -5.989 -1.829 0.929 1.00 95.88 81 LEU A N 1
ATOM 553 C CA . LEU A 1 81 ? -4.795 -1.703 0.089 1.00 95.88 81 LEU A CA 1
ATOM 554 C C . LEU A 1 81 ? -3.737 -2.758 0.410 1.00 95.88 81 LEU A C 1
ATOM 556 O O . LEU A 1 81 ? -3.148 -3.311 -0.516 1.00 95.88 81 LEU A O 1
ATOM 560 N N . VAL A 1 82 ? -3.500 -3.065 1.690 1.00 96.62 82 VAL A N 1
ATOM 561 C CA . VAL A 1 82 ? -2.587 -4.151 2.087 1.00 96.62 82 VAL A CA 1
ATOM 562 C C . VAL A 1 82 ? -3.032 -5.470 1.458 1.00 96.62 82 VAL A C 1
ATOM 564 O O . VAL A 1 82 ? -2.227 -6.162 0.830 1.00 96.62 82 VAL A O 1
ATOM 567 N N . THR A 1 83 ? -4.325 -5.784 1.555 1.00 95.88 83 THR A N 1
ATOM 568 C CA . THR A 1 83 ? -4.902 -6.999 0.964 1.00 95.88 83 THR A CA 1
ATOM 569 C C . THR A 1 83 ? -4.745 -7.005 -0.557 1.00 95.88 83 THR A C 1
ATOM 571 O O . THR A 1 83 ? -4.281 -7.994 -1.129 1.00 95.88 83 THR A O 1
ATOM 574 N N . TYR A 1 84 ? -5.056 -5.885 -1.214 1.00 95.81 84 TYR A N 1
ATOM 575 C CA . TYR A 1 84 ? -4.914 -5.727 -2.659 1.00 95.81 84 TYR A CA 1
ATOM 576 C C . TYR A 1 84 ? -3.463 -5.918 -3.122 1.00 95.81 84 TYR A C 1
ATOM 578 O O . TYR A 1 84 ? -3.201 -6.717 -4.020 1.00 95.81 84 TYR A O 1
ATOM 586 N N . VAL A 1 85 ? -2.498 -5.267 -2.463 1.00 94.75 85 VAL A N 1
ATOM 587 C CA . VAL A 1 85 ? -1.063 -5.372 -2.774 1.00 94.75 85 VAL A CA 1
ATOM 588 C C . VAL A 1 85 ? -0.563 -6.810 -2.657 1.00 94.75 85 VAL A C 1
ATOM 590 O O . VAL A 1 85 ? 0.177 -7.277 -3.523 1.00 94.75 85 VAL A O 1
ATOM 593 N N . LYS A 1 86 ? -0.992 -7.548 -1.627 1.00 93.81 86 LYS A N 1
ATOM 594 C CA . LYS A 1 86 ? -0.648 -8.971 -1.479 1.00 93.81 86 LYS A CA 1
ATOM 595 C C . LYS A 1 86 ? -1.269 -9.844 -2.574 1.00 93.81 86 LYS A C 1
ATOM 597 O O . LYS A 1 86 ? -0.696 -10.879 -2.919 1.00 93.81 86 LYS A O 1
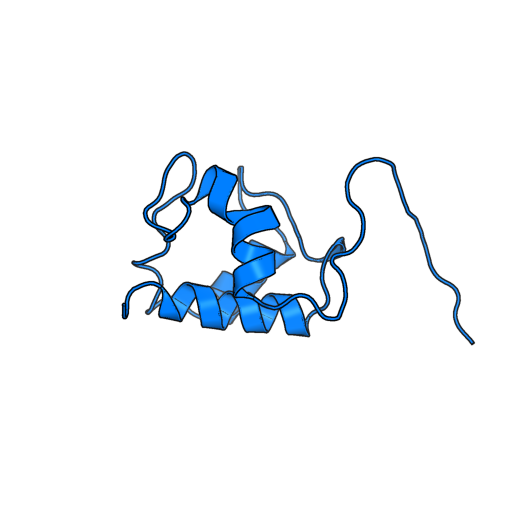ATOM 602 N N . GLY A 1 87 ? -2.413 -9.432 -3.119 1.00 92.31 87 GLY A N 1
ATOM 603 C CA . GLY A 1 87 ? -3.093 -10.086 -4.236 1.00 92.31 87 GLY A CA 1
ATOM 604 C C . GLY A 1 87 ? -2.420 -9.880 -5.596 1.00 92.31 87 GLY A C 1
ATOM 605 O O . GLY A 1 87 ? -2.531 -10.756 -6.448 1.00 92.31 87 GLY A O 1
ATOM 606 N N . LEU A 1 88 ? -1.662 -8.792 -5.793 1.00 90.62 88 LEU A N 1
ATOM 607 C CA . LEU A 1 8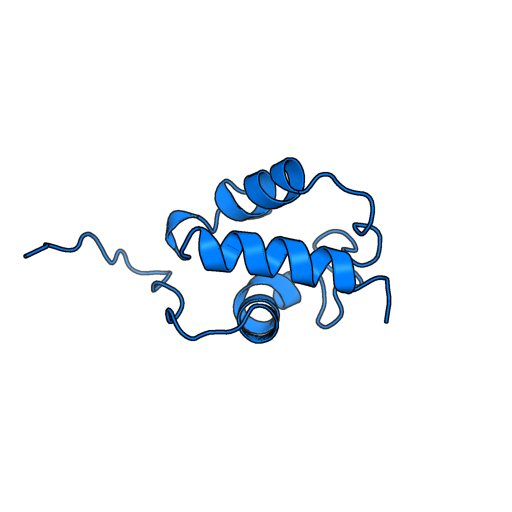8 ? -1.043 -8.449 -7.087 1.00 90.62 88 LEU A CA 1
ATOM 608 C C . LEU A 1 88 ? -0.113 -9.534 -7.652 1.00 90.62 88 LEU A C 1
ATOM 610 O O . LEU A 1 88 ? 0.048 -9.637 -8.861 1.00 90.62 88 LEU A O 1
ATOM 614 N N . GLY A 1 89 ? 0.521 -10.334 -6.793 1.00 74.75 89 GLY A N 1
ATOM 615 C CA . GLY A 1 89 ? 1.409 -11.427 -7.207 1.00 74.75 89 GLY A CA 1
ATOM 616 C C . GLY A 1 89 ? 0.719 -12.750 -7.524 1.00 74.75 89 GLY A C 1
ATOM 617 O O . GLY A 1 89 ? 1.405 -13.719 -7.833 1.00 74.75 89 GLY A O 1
ATOM 618 N N . LYS A 1 90 ? -0.606 -12.823 -7.370 1.00 66.94 90 LYS A N 1
ATOM 619 C CA . LYS A 1 90 ? -1.398 -14.039 -7.601 1.00 66.94 90 LYS A CA 1
ATOM 620 C C . LYS A 1 90 ? -2.166 -14.008 -8.930 1.00 66.94 90 LYS A C 1
ATOM 622 O O . LYS A 1 90 ? -2.889 -14.962 -9.202 1.00 66.94 90 LYS A O 1
ATOM 627 N N . ALA A 1 91 ? -2.026 -12.930 -9.701 1.00 52.78 91 ALA A N 1
ATOM 628 C CA . ALA A 1 91 ? -2.642 -12.735 -11.012 1.00 52.78 91 ALA A CA 1
ATOM 629 C C . ALA A 1 91 ? -1.666 -13.051 -12.151 1.00 52.78 91 ALA A C 1
ATOM 631 O O . ALA A 1 91 ? -0.452 -12.791 -11.977 1.00 52.78 91 ALA A O 1
#

Foldseek 3Di:
DDDDDDDDPDAAADDQPQALLRCCCVQPCVAQNNLSCGDVDDRLLVCLPPDLVVQLCCAQPNDDPGHHCVVRYPSVSSSRNSVVSSCSNVD